Protein AF-A0A9E3GUA1-F1 (afdb_monomer_lite)

Radius of gyration: 17.09 Å; chains: 1; bounding box: 42×34×51 Å

pLDDT: mean 85.17, std 11.3, range [37.88, 95.88]

Sequence (102 aa):
MTVVVSGANPPSWYPTGTYVPTWNDVVAHLSGRAEVLEAAAWDVLVRTVERIEATAKVSQDEPDEVIRSVVEALATDPVHGSPELADTMRAHLPHLFAERRA

Foldseek 3Di:
DKDKDKFKQDPVLAPDDDDDTDMWMKMKDFDFDDDDDPDDDPVVVVVGTPDIDIDTDQVVVDDLVSSVSRLVCLCDPPPGHDPPSSVVSCVVCVVNNVPPPD

Secondary structure (DSSP, 8-state):
-EEEEEEEE-GGGSSSS-PPPEEEEEEEEEEE-----SS--HHHHHHHEEEEEEEEES-TTS-HHHHHHHHHHHHH-TTT--HHHHHHHHHH-HHHHS----

Structure (mmCIF, N/CA/C/O backbone):
data_AF-A0A9E3GUA1-F1
#
_entry.id   AF-A0A9E3GUA1-F1
#
loop_
_atom_site.group_PDB
_atom_site.id
_atom_site.type_symbol
_atom_site.label_atom_id
_atom_site.label_alt_id
_atom_site.label_comp_id
_atom_site.label_asym_id
_atom_site.label_entity_id
_atom_site.label_seq_id
_atom_site.pdbx_PDB_ins_code
_atom_site.Cartn_x
_atom_site.Cartn_y
_atom_site.Cartn_z
_atom_site.occupancy
_atom_site.B_iso_or_equiv
_atom_site.auth_seq_id
_atom_site.auth_comp_id
_atom_site.auth_asym_id
_atom_site.auth_atom_id
_atom_site.pdbx_PDB_model_num
ATOM 1 N N . MET A 1 1 ? 14.011 -0.983 -13.245 1.00 77.69 1 MET A N 1
ATOM 2 C CA . MET A 1 1 ? 12.631 -0.470 -13.400 1.00 77.69 1 MET A CA 1
ATOM 3 C C . MET A 1 1 ? 11.937 -0.573 -12.055 1.00 77.69 1 MET A C 1
ATOM 5 O O . MET A 1 1 ? 12.198 -1.537 -11.350 1.00 77.69 1 MET A O 1
ATOM 9 N N . THR A 1 2 ? 11.092 0.395 -11.702 1.00 82.94 2 THR A N 1
ATOM 10 C CA . THR A 1 2 ? 10.332 0.381 -10.445 1.00 82.94 2 THR A CA 1
ATOM 11 C C . THR A 1 2 ? 8.853 0.566 -10.745 1.00 82.94 2 THR A C 1
ATOM 13 O O . THR A 1 2 ? 8.503 1.421 -11.556 1.00 82.94 2 THR A O 1
ATOM 16 N N . VAL A 1 3 ? 8.008 -0.232 -10.098 1.00 82.25 3 VAL A N 1
ATOM 17 C CA . VAL A 1 3 ? 6.546 -0.103 -10.126 1.00 82.25 3 VAL A CA 1
ATOM 18 C C . VAL A 1 3 ? 6.072 0.149 -8.697 1.00 82.25 3 VAL A C 1
ATOM 20 O O . VAL A 1 3 ? 6.562 -0.514 -7.784 1.00 82.25 3 VAL A O 1
ATOM 23 N N . VAL A 1 4 ? 5.165 1.111 -8.503 1.00 84.94 4 VAL A N 1
ATOM 24 C CA . VAL A 1 4 ? 4.630 1.499 -7.187 1.00 84.94 4 VAL A CA 1
ATOM 25 C C . VAL A 1 4 ? 3.126 1.725 -7.277 1.00 84.94 4 VAL A C 1
ATOM 27 O O . VAL A 1 4 ? 2.679 2.462 -8.153 1.00 84.94 4 VAL A O 1
ATOM 30 N N . VAL A 1 5 ? 2.382 1.166 -6.325 1.00 86.81 5 VAL A N 1
ATOM 31 C CA . VAL A 1 5 ? 1.003 1.550 -5.991 1.00 86.81 5 VAL A CA 1
ATOM 32 C C . VAL A 1 5 ? 1.022 2.053 -4.550 1.00 86.81 5 VAL A C 1
ATOM 34 O O . VAL A 1 5 ? 1.521 1.346 -3.678 1.00 86.81 5 VAL A O 1
ATOM 37 N N . SER A 1 6 ? 0.544 3.269 -4.273 1.00 88.50 6 SER A N 1
ATOM 38 C CA . SER A 1 6 ? 0.633 3.857 -2.927 1.00 88.50 6 SER A CA 1
ATOM 39 C C . SER A 1 6 ? -0.506 4.818 -2.587 1.00 88.50 6 SER A C 1
ATOM 41 O O . SER A 1 6 ? -1.256 5.266 -3.456 1.00 88.50 6 SER A O 1
ATOM 43 N N . GLY A 1 7 ? -0.645 5.107 -1.290 1.00 86.50 7 GLY A N 1
ATOM 44 C CA . GLY A 1 7 ? -1.684 5.970 -0.734 1.00 86.50 7 GLY A CA 1
ATOM 45 C C . GLY A 1 7 ? -1.417 6.313 0.732 1.00 86.50 7 GLY A C 1
ATOM 46 O O . GLY A 1 7 ? -0.751 5.568 1.456 1.00 86.50 7 GLY A O 1
ATOM 47 N N . ALA A 1 8 ? -1.899 7.479 1.157 1.00 87.06 8 ALA A N 1
ATOM 48 C CA . ALA A 1 8 ? -1.798 7.919 2.545 1.00 87.06 8 ALA A CA 1
ATOM 49 C C . ALA A 1 8 ? -2.928 7.309 3.379 1.00 87.06 8 ALA A C 1
ATOM 51 O O . ALA A 1 8 ? -4.037 7.169 2.875 1.00 87.06 8 ALA A O 1
ATOM 52 N N . ASN A 1 9 ? -2.672 7.065 4.667 1.00 88.38 9 ASN A N 1
ATOM 53 C CA . ASN A 1 9 ? -3.684 6.674 5.649 1.00 88.38 9 ASN A CA 1
ATOM 54 C C . ASN A 1 9 ? -3.880 7.813 6.673 1.00 88.38 9 ASN A C 1
ATOM 56 O O . ASN A 1 9 ? -3.188 7.849 7.700 1.00 88.38 9 ASN A O 1
ATOM 60 N N . PRO A 1 10 ? -4.774 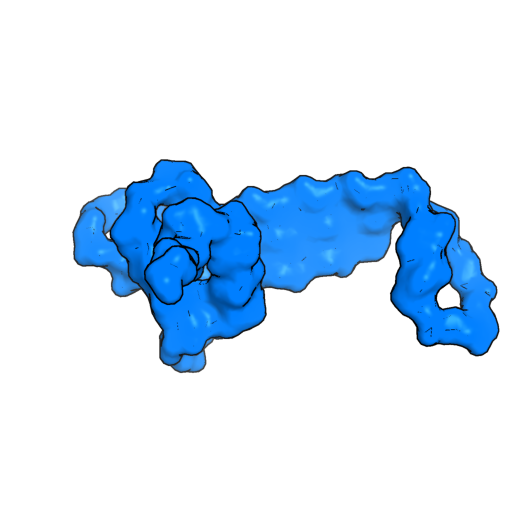8.785 6.402 1.00 87.56 10 PRO A N 1
ATOM 61 C CA . PRO A 1 10 ? -5.139 9.830 7.349 1.00 87.56 10 PRO A CA 1
ATOM 62 C C . PRO A 1 10 ? -5.637 9.286 8.698 1.00 87.56 10 PRO A C 1
ATOM 64 O O . PRO A 1 10 ? -6.349 8.281 8.731 1.00 87.56 10 PRO A O 1
ATOM 67 N N . PRO A 1 11 ? -5.382 9.992 9.819 1.00 85.94 11 PRO A N 1
ATOM 68 C CA . PRO A 1 11 ? -5.867 9.583 11.140 1.00 85.94 11 PRO A CA 1
ATOM 69 C C . PRO A 1 11 ? -7.398 9.470 11.226 1.00 85.94 11 PRO A C 1
ATOM 71 O O . PRO A 1 11 ? -7.924 8.728 12.048 1.00 85.94 11 PRO A O 1
ATOM 74 N N . SER A 1 12 ? -8.122 10.199 10.373 1.00 87.00 12 SER A N 1
ATOM 75 C CA . SER A 1 12 ? -9.587 10.196 10.314 1.00 87.00 12 SER A CA 1
ATOM 76 C C . SER A 1 12 ? -10.194 8.883 9.820 1.00 87.00 12 SER A C 1
ATOM 78 O O . SER A 1 12 ? -11.399 8.703 9.947 1.00 87.00 12 SER A O 1
ATOM 80 N N . TRP A 1 13 ? -9.398 7.981 9.240 1.00 90.12 13 TRP A N 1
ATOM 81 C CA . TRP A 1 13 ? -9.876 6.689 8.737 1.00 90.12 13 TRP A CA 1
ATOM 82 C C . TRP A 1 13 ? -9.820 5.570 9.779 1.00 90.12 13 TRP A C 1
ATOM 84 O O . TRP A 1 13 ? -10.294 4.463 9.522 1.00 90.12 13 TRP A O 1
ATOM 94 N N . TYR A 1 14 ? -9.255 5.841 10.954 1.00 88.25 14 TYR A N 1
ATOM 95 C CA . TYR A 1 14 ? -9.177 4.873 12.038 1.00 88.25 14 TYR A CA 1
ATOM 96 C C . TYR A 1 14 ? -10.417 4.981 12.945 1.00 88.25 14 TYR A C 1
ATOM 98 O O . TYR A 1 14 ? -10.776 6.094 13.332 1.00 88.25 14 TYR A O 1
ATOM 106 N N . PRO A 1 15 ? -11.067 3.861 13.330 1.00 81.31 15 PRO A N 1
ATOM 107 C CA . PRO A 1 15 ? -12.330 3.899 14.073 1.00 81.31 15 PRO A CA 1
ATOM 108 C C . PRO A 1 15 ? -12.220 4.565 15.452 1.00 81.31 15 PRO A C 1
ATOM 110 O O . PRO A 1 15 ? -13.022 5.432 15.794 1.00 81.31 15 PRO A O 1
ATOM 113 N N . THR A 1 16 ? -11.235 4.154 16.257 1.00 79.44 16 THR A N 1
ATOM 114 C CA . THR A 1 16 ? -10.999 4.660 17.619 1.00 79.44 16 THR A CA 1
ATOM 115 C C . THR A 1 16 ? -9.564 4.376 18.051 1.00 79.44 16 THR A C 1
ATOM 117 O O . THR A 1 16 ? -9.122 3.243 17.905 1.00 79.44 16 THR A O 1
ATOM 120 N N . GLY A 1 17 ? -8.868 5.336 18.663 1.00 76.81 17 GLY A N 1
ATOM 121 C CA . GLY A 1 17 ? -7.528 5.133 19.231 1.00 76.81 17 GLY A CA 1
ATOM 122 C C . GLY A 1 17 ? -6.511 6.174 18.764 1.00 76.81 17 GLY A C 1
ATOM 123 O O . GLY A 1 17 ? -6.823 7.049 17.957 1.00 76.81 17 GLY A O 1
ATOM 124 N N . THR A 1 18 ? -5.288 6.086 19.288 1.00 77.88 18 THR A N 1
ATOM 125 C CA . THR A 1 18 ? -4.172 6.935 18.852 1.00 77.88 18 THR A CA 1
ATOM 126 C C . THR A 1 18 ? -3.430 6.232 17.725 1.00 77.88 18 THR A C 1
ATOM 128 O O . THR A 1 18 ? -2.589 5.375 17.983 1.00 77.88 18 THR A O 1
ATOM 131 N N . TYR A 1 19 ? -3.726 6.612 16.485 1.00 81.75 19 TYR A N 1
ATOM 132 C CA . TYR A 1 19 ? -3.013 6.116 15.311 1.00 81.75 19 TYR A CA 1
ATOM 133 C C . TYR A 1 19 ? -2.028 7.154 14.803 1.00 81.75 19 TYR A C 1
ATOM 135 O O . TYR A 1 19 ? -2.346 8.338 14.670 1.00 81.75 19 TYR A O 1
ATOM 143 N N . VAL A 1 20 ? -0.815 6.695 14.511 1.00 84.31 20 VAL A N 1
ATOM 144 C CA . VAL A 1 20 ? 0.169 7.503 13.799 1.00 84.31 20 VAL A CA 1
ATOM 145 C C . VAL A 1 20 ? -0.166 7.398 12.311 1.00 84.31 20 VAL A C 1
ATOM 147 O O . VAL A 1 20 ? -0.219 6.280 11.803 1.00 84.31 20 VAL A O 1
ATOM 150 N N . PRO A 1 21 ? -0.399 8.511 11.597 1.00 83.19 21 PRO A N 1
ATOM 151 C CA . PRO A 1 21 ? -0.635 8.449 10.162 1.00 83.19 21 PRO A CA 1
ATOM 152 C C . PRO A 1 21 ? 0.566 7.840 9.442 1.00 83.19 21 PRO A C 1
ATOM 154 O O . PRO A 1 21 ? 1.717 8.202 9.703 1.0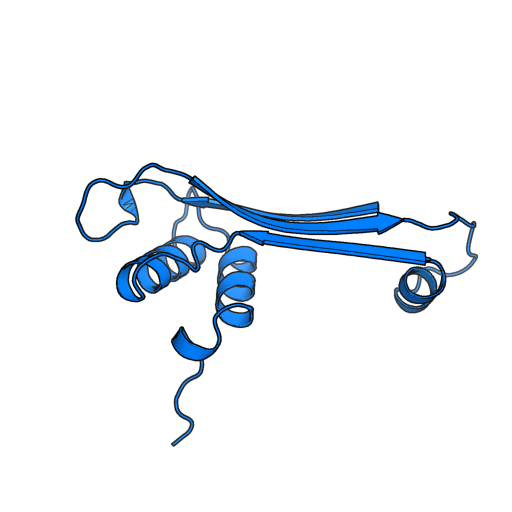0 83.19 21 PRO A O 1
ATOM 157 N N . THR A 1 22 ? 0.298 6.917 8.520 1.00 86.62 22 THR A N 1
ATOM 158 C CA . THR A 1 22 ? 1.340 6.264 7.724 1.00 86.62 22 THR A CA 1
ATOM 159 C C . THR A 1 22 ? 0.944 6.172 6.253 1.00 86.62 22 THR A C 1
ATOM 161 O O . THR A 1 22 ? -0.114 6.644 5.845 1.00 86.62 22 THR A O 1
ATOM 164 N N . TRP A 1 23 ? 1.829 5.589 5.453 1.00 91.06 23 TRP A N 1
ATOM 165 C CA . TRP A 1 23 ? 1.599 5.291 4.046 1.00 91.06 23 TRP A CA 1
ATOM 166 C C . TRP A 1 23 ? 1.480 3.786 3.856 1.00 91.06 23 TRP A C 1
ATOM 168 O O . TRP A 1 23 ? 2.260 3.033 4.454 1.00 91.06 23 TRP A O 1
ATOM 178 N N . ASN A 1 24 ? 0.535 3.378 3.018 1.00 93.44 24 ASN A N 1
ATOM 179 C CA . ASN A 1 24 ? 0.505 2.039 2.456 1.00 93.44 24 ASN A CA 1
ATOM 180 C C . ASN A 1 24 ? 1.094 2.078 1.045 1.00 93.44 24 ASN A C 1
ATOM 182 O O . ASN A 1 24 ? 0.805 2.988 0.262 1.00 93.44 24 ASN A O 1
ATOM 186 N N . ASP A 1 25 ? 1.926 1.091 0.735 1.00 92.75 25 ASP A N 1
ATOM 187 C CA . ASP A 1 25 ? 2.552 0.939 -0.568 1.00 92.75 25 ASP A CA 1
ATOM 188 C C . ASP A 1 25 ? 2.775 -0.529 -0.940 1.00 92.75 25 ASP A C 1
ATOM 190 O O . ASP A 1 25 ? 2.936 -1.416 -0.099 1.00 92.75 25 ASP A O 1
ATOM 194 N N . VAL A 1 26 ? 2.767 -0.779 -2.245 1.00 92.25 26 VAL A N 1
ATOM 195 C CA . VAL A 1 26 ? 3.301 -1.993 -2.850 1.00 92.25 26 VAL A CA 1
ATOM 196 C C . VAL A 1 26 ? 4.293 -1.566 -3.916 1.00 92.25 26 VAL A C 1
ATOM 198 O O . VAL A 1 26 ? 3.954 -0.822 -4.837 1.00 92.25 26 VAL A O 1
ATOM 201 N N . VAL A 1 27 ? 5.535 -2.016 -3.767 1.00 91.69 27 VAL A N 1
ATOM 202 C CA . VAL A 1 27 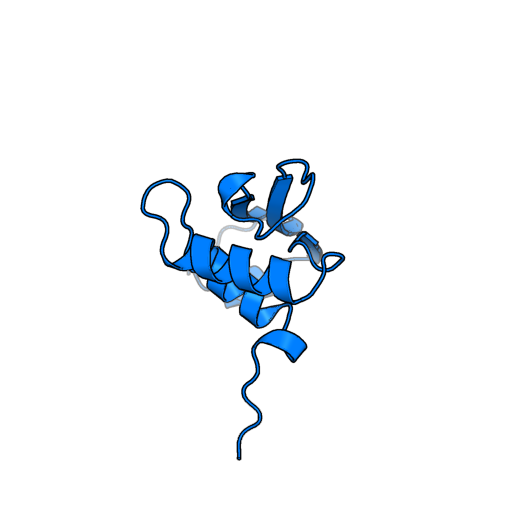? 6.668 -1.626 -4.608 1.00 91.69 27 VAL A CA 1
ATOM 203 C C . VAL A 1 27 ? 7.334 -2.870 -5.168 1.00 91.69 27 VAL A C 1
ATOM 205 O O . VAL A 1 27 ? 7.596 -3.816 -4.429 1.00 91.69 27 VAL A O 1
ATOM 208 N N . ALA A 1 28 ? 7.672 -2.840 -6.455 1.00 89.00 28 ALA A N 1
ATOM 209 C CA . ALA A 1 28 ? 8.543 -3.822 -7.087 1.00 89.00 28 ALA A CA 1
ATOM 210 C C . ALA A 1 28 ? 9.740 -3.131 -7.750 1.00 89.00 28 ALA A C 1
ATOM 212 O O . ALA A 1 28 ? 9.575 -2.249 -8.596 1.00 89.00 28 ALA A O 1
ATOM 213 N N . HIS A 1 29 ? 10.947 -3.557 -7.393 1.00 85.69 29 HIS A N 1
ATOM 214 C CA . HIS A 1 29 ? 12.198 -3.217 -8.057 1.00 85.69 29 HIS A CA 1
ATOM 215 C C . HIS A 1 29 ? 12.613 -4.366 -8.973 1.00 85.69 29 HIS A C 1
ATOM 217 O O . HIS A 1 29 ? 12.773 -5.504 -8.537 1.00 85.69 29 HIS A O 1
ATOM 223 N N . LEU A 1 30 ? 12.802 -4.053 -10.252 1.00 88.75 30 LEU A N 1
ATOM 224 C CA . LEU A 1 30 ? 13.214 -4.996 -11.281 1.00 88.75 30 LEU A CA 1
ATOM 225 C C . LEU A 1 30 ? 14.588 -4.589 -11.812 1.00 88.75 30 LEU A C 1
ATOM 227 O O . LEU A 1 30 ? 14.767 -3.451 -12.271 1.00 88.75 30 LEU A O 1
ATOM 231 N N . SER A 1 31 ? 15.542 -5.514 -11.793 1.00 86.44 31 SER A N 1
ATOM 232 C CA . SER A 1 31 ? 16.862 -5.338 -12.400 1.00 86.44 31 SER A CA 1
ATOM 233 C C . SER A 1 31 ? 17.114 -6.381 -13.488 1.00 86.44 31 SER A C 1
ATOM 235 O O . SER A 1 31 ? 16.596 -7.496 -13.451 1.00 86.44 31 SER A O 1
ATOM 237 N N . GLY A 1 32 ? 17.874 -5.975 -14.501 1.00 83.25 32 GLY A N 1
ATOM 238 C CA . GLY A 1 32 ? 18.216 -6.784 -15.663 1.00 83.25 32 GLY A CA 1
ATOM 239 C C . GLY A 1 32 ? 18.840 -5.922 -16.753 1.00 83.25 32 GLY A C 1
ATOM 240 O O . GLY A 1 32 ? 18.939 -4.694 -16.624 1.00 83.25 32 GLY A O 1
ATOM 241 N N . ARG A 1 33 ? 19.271 -6.562 -17.835 1.00 81.50 33 ARG A N 1
ATOM 242 C CA . ARG A 1 33 ? 19.860 -5.875 -18.982 1.00 81.50 33 ARG A CA 1
ATOM 243 C C . ARG A 1 33 ? 18.768 -5.238 -19.846 1.00 81.50 33 ARG A C 1
ATOM 245 O O . ARG A 1 33 ? 17.879 -5.921 -20.340 1.00 81.50 33 ARG A O 1
ATOM 252 N N . ALA A 1 34 ? 18.852 -3.924 -20.047 1.00 74.00 34 ALA A N 1
ATOM 253 C CA . ALA A 1 34 ? 17.971 -3.221 -20.975 1.00 74.00 34 ALA A CA 1
ATOM 254 C C . ALA A 1 34 ? 18.428 -3.469 -22.420 1.00 74.00 34 ALA A C 1
ATOM 256 O O . ALA A 1 34 ? 19.564 -3.151 -22.775 1.00 74.00 34 ALA A O 1
ATOM 257 N N . GLU A 1 35 ? 17.537 -4.006 -23.249 1.00 75.12 35 GLU A N 1
ATOM 258 C CA . GLU A 1 35 ? 17.769 -4.229 -24.677 1.00 75.12 35 GLU A CA 1
ATOM 259 C C . GLU A 1 35 ? 16.639 -3.586 -25.487 1.00 75.12 35 GLU A C 1
ATOM 261 O O . GLU A 1 35 ? 15.489 -3.548 -25.046 1.00 75.12 35 GLU A O 1
ATOM 266 N N . VAL A 1 36 ? 16.973 -3.026 -26.652 1.00 76.50 36 VAL A N 1
ATOM 267 C CA . VAL A 1 36 ? 15.978 -2.435 -27.557 1.00 76.50 36 VAL A CA 1
ATOM 268 C C . VAL A 1 36 ? 15.237 -3.567 -28.251 1.00 76.50 36 VAL A C 1
ATOM 270 O O . VAL A 1 36 ? 15.856 -4.466 -28.817 1.00 76.50 36 VAL A O 1
ATOM 273 N N . LEU A 1 37 ? 13.911 -3.513 -28.209 1.00 71.19 37 LEU A N 1
ATOM 274 C CA . LEU A 1 37 ? 13.042 -4.536 -28.772 1.00 71.19 37 LEU A CA 1
ATOM 275 C C . LEU A 1 37 ? 12.155 -3.907 -29.841 1.00 71.19 37 LEU A C 1
ATOM 277 O O . LEU A 1 37 ? 11.579 -2.843 -29.630 1.00 71.19 37 LEU A O 1
ATOM 281 N N . GLU A 1 38 ? 12.016 -4.599 -30.968 1.00 72.06 38 GLU A N 1
ATOM 282 C CA . GLU A 1 38 ? 11.168 -4.190 -32.097 1.00 72.06 38 GLU A CA 1
ATOM 283 C C . GLU A 1 38 ? 9.660 -4.302 -31.775 1.00 72.06 38 GLU A C 1
ATOM 285 O O . GLU A 1 38 ? 8.831 -3.720 -32.469 1.00 72.06 38 GLU A O 1
ATOM 290 N N . ALA A 1 39 ? 9.282 -5.022 -30.706 1.00 67.62 39 ALA A N 1
ATOM 291 C CA . ALA A 1 39 ? 7.896 -5.156 -30.253 1.00 67.62 39 ALA A CA 1
ATOM 292 C C . ALA A 1 39 ? 7.767 -5.003 -28.728 1.00 67.62 39 ALA A C 1
ATOM 294 O O . ALA A 1 39 ? 8.477 -5.652 -27.957 1.00 67.62 39 ALA A O 1
ATOM 295 N N . ALA A 1 40 ? 6.816 -4.170 -28.293 1.00 63.22 40 ALA A N 1
ATOM 296 C CA . ALA A 1 40 ? 6.464 -3.998 -26.888 1.00 63.22 40 ALA A CA 1
ATOM 297 C C . ALA A 1 40 ? 5.517 -5.122 -26.441 1.00 63.22 40 ALA A C 1
ATOM 299 O O . ALA A 1 40 ? 4.330 -5.108 -26.761 1.00 63.22 40 ALA A O 1
ATOM 300 N N . ALA A 1 41 ? 6.034 -6.093 -25.690 1.00 69.38 41 ALA A N 1
ATOM 301 C CA . ALA A 1 41 ? 5.211 -7.086 -25.013 1.00 69.38 41 ALA A CA 1
ATOM 302 C C . ALA A 1 41 ? 5.722 -7.311 -23.588 1.00 69.38 41 ALA A C 1
ATOM 304 O O . ALA A 1 41 ? 6.918 -7.501 -23.364 1.00 69.38 41 ALA A O 1
ATOM 305 N N . TRP A 1 42 ? 4.789 -7.314 -22.635 1.00 68.75 42 TRP A N 1
ATOM 306 C CA . TRP A 1 42 ? 5.007 -7.649 -21.224 1.00 68.75 42 TRP A CA 1
ATOM 307 C C . TRP A 1 42 ? 5.819 -8.944 -21.043 1.00 68.75 42 TRP A C 1
ATOM 309 O O . TRP A 1 42 ? 6.700 -9.012 -20.189 1.00 68.75 42 TRP A O 1
ATOM 319 N N . ASP A 1 43 ? 5.612 -9.924 -21.926 1.00 69.00 43 ASP A N 1
ATOM 320 C CA . ASP A 1 43 ? 6.358 -11.185 -21.956 1.00 69.00 43 ASP A CA 1
ATOM 321 C C . ASP A 1 43 ? 7.870 -11.006 -22.112 1.00 69.00 43 ASP A C 1
ATOM 323 O O . ASP A 1 43 ? 8.642 -11.777 -21.542 1.00 69.00 43 ASP A O 1
ATOM 327 N N . VAL A 1 44 ? 8.321 -10.006 -22.876 1.00 67.62 44 VAL A N 1
ATOM 328 C CA . VAL A 1 44 ? 9.760 -9.771 -23.034 1.00 67.62 44 VAL A CA 1
ATOM 329 C C . VAL A 1 44 ? 10.335 -9.143 -21.775 1.00 67.62 44 VAL A C 1
ATOM 331 O O . VAL A 1 44 ? 11.401 -9.552 -21.335 1.00 67.62 44 VAL A O 1
ATOM 334 N N . LEU A 1 45 ? 9.585 -8.238 -21.144 1.00 70.06 45 LEU A N 1
ATOM 335 C CA . LEU A 1 45 ? 9.961 -7.620 -19.876 1.00 70.06 45 LEU A CA 1
ATOM 336 C C . LEU A 1 45 ? 10.141 -8.692 -18.789 1.00 70.06 45 LEU A C 1
ATOM 338 O O . LEU A 1 45 ? 11.164 -8.703 -18.112 1.00 70.06 45 LEU A O 1
ATOM 342 N N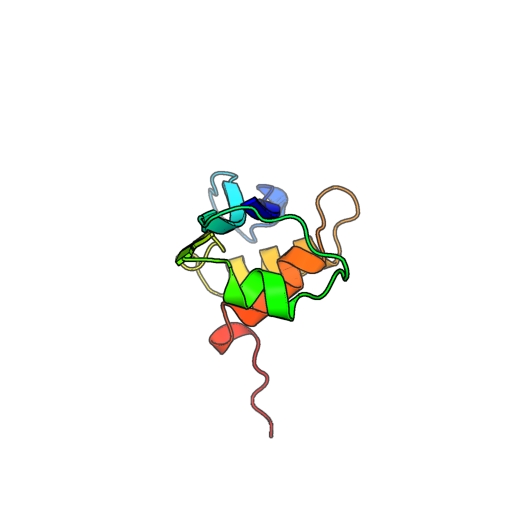 . VAL A 1 46 ? 9.225 -9.664 -18.704 1.00 69.69 46 VAL A N 1
ATOM 343 C CA . VAL A 1 46 ? 9.358 -10.830 -17.809 1.00 69.69 46 VAL A CA 1
ATOM 344 C C . VAL A 1 46 ? 10.600 -11.670 -18.137 1.00 69.69 46 VAL A C 1
ATOM 346 O O . VAL A 1 46 ? 11.269 -12.143 -17.224 1.00 69.69 46 VAL A O 1
ATOM 349 N N . ARG A 1 47 ? 10.941 -11.850 -19.420 1.00 67.88 47 ARG A N 1
ATOM 350 C CA . ARG A 1 47 ? 12.111 -12.643 -19.845 1.00 67.88 47 ARG A CA 1
ATOM 351 C C . ARG A 1 47 ? 13.455 -11.944 -19.628 1.00 67.88 47 ARG A C 1
ATOM 353 O O . ARG A 1 47 ? 14.451 -12.635 -19.451 1.00 67.88 47 ARG A O 1
ATOM 360 N N . THR A 1 48 ? 13.503 -10.613 -19.677 1.00 74.12 48 THR A N 1
ATOM 361 C CA . THR A 1 48 ? 14.745 -9.829 -19.527 1.00 74.12 48 THR A CA 1
ATOM 362 C C . THR A 1 48 ? 15.039 -9.414 -18.087 1.00 74.12 48 THR A C 1
ATOM 364 O O . THR A 1 48 ? 16.125 -8.914 -17.797 1.00 74.12 48 THR A O 1
ATOM 367 N N . VAL A 1 49 ? 14.076 -9.572 -17.179 1.00 81.75 49 VAL A N 1
ATOM 368 C CA . VAL A 1 49 ? 14.279 -9.280 -15.760 1.00 81.75 49 VAL A CA 1
ATOM 369 C C . VAL A 1 49 ? 15.048 -10.426 -15.115 1.00 81.75 49 VAL A C 1
ATOM 371 O O . VAL A 1 49 ? 14.600 -11.567 -15.083 1.00 81.75 49 VAL A O 1
ATOM 374 N N . GLU A 1 50 ? 16.217 -10.102 -14.577 1.00 83.94 50 GLU A N 1
ATOM 375 C CA . GLU A 1 50 ? 17.102 -11.053 -13.902 1.00 83.94 50 GLU A CA 1
ATOM 376 C C . GLU A 1 50 ? 16.723 -11.210 -12.426 1.00 83.94 50 GLU A C 1
ATOM 378 O O . GLU A 1 50 ? 16.896 -12.280 -11.840 1.00 83.94 50 GLU A O 1
ATOM 383 N N . ARG A 1 51 ? 16.198 -10.145 -11.807 1.00 83.56 51 ARG A N 1
ATOM 384 C CA . ARG A 1 51 ? 15.810 -10.140 -10.395 1.00 83.56 51 ARG A CA 1
ATOM 385 C C . ARG A 1 51 ? 14.635 -9.206 -10.134 1.00 83.56 51 ARG A C 1
ATOM 387 O O . ARG A 1 51 ? 14.583 -8.089 -10.647 1.00 83.56 51 ARG A O 1
ATOM 394 N N . ILE A 1 52 ? 13.734 -9.673 -9.271 1.00 87.75 52 ILE A N 1
ATOM 395 C CA . ILE A 1 52 ? 12.602 -8.915 -8.736 1.00 87.75 52 ILE A CA 1
ATOM 396 C C . ILE A 1 52 ? 12.736 -8.872 -7.215 1.00 87.75 52 ILE A C 1
ATOM 398 O O . ILE A 1 52 ? 12.877 -9.910 -6.569 1.00 87.75 52 ILE A O 1
ATOM 402 N N . GLU A 1 53 ? 12.668 -7.675 -6.651 1.00 90.25 53 GLU A N 1
ATOM 403 C CA . GLU A 1 53 ? 12.501 -7.443 -5.219 1.00 90.25 53 GLU A CA 1
ATOM 404 C C . GLU A 1 53 ? 11.176 -6.720 -5.018 1.00 90.25 53 GLU A C 1
ATOM 406 O O . GLU A 1 53 ? 10.949 -5.688 -5.644 1.00 90.25 53 GLU A O 1
ATOM 411 N N . ALA A 1 54 ? 10.294 -7.258 -4.178 1.00 91.00 54 ALA A N 1
ATOM 412 C CA . ALA A 1 54 ? 8.988 -6.664 -3.935 1.00 91.00 54 ALA A CA 1
ATOM 413 C C . ALA A 1 54 ? 8.701 -6.545 -2.439 1.00 91.00 54 ALA A C 1
ATOM 415 O O . ALA A 1 54 ? 8.995 -7.461 -1.670 1.00 91.00 54 ALA A O 1
ATOM 416 N N . THR A 1 55 ? 8.093 -5.425 -2.061 1.00 91.69 55 THR A N 1
ATOM 417 C CA . THR A 1 55 ? 7.667 -5.121 -0.695 1.00 91.69 55 THR A CA 1
ATOM 418 C C . THR A 1 55 ? 6.218 -4.669 -0.729 1.00 91.69 55 THR A C 1
ATOM 420 O O . THR A 1 55 ? 5.823 -3.917 -1.618 1.00 91.69 55 THR A O 1
ATOM 423 N N . ALA A 1 56 ? 5.439 -5.115 0.250 1.00 93.81 56 ALA A N 1
ATOM 424 C CA . ALA A 1 56 ? 4.081 -4.652 0.472 1.00 93.81 56 ALA A CA 1
ATOM 425 C C . ALA A 1 56 ? 3.950 -4.213 1.931 1.00 93.81 56 ALA A C 1
ATOM 427 O O . ALA A 1 56 ? 4.061 -5.036 2.841 1.00 93.81 56 ALA A O 1
ATOM 428 N N . LYS A 1 57 ? 3.720 -2.920 2.148 1.00 93.12 57 LYS A N 1
ATOM 429 C CA . LYS A 1 57 ? 3.307 -2.365 3.431 1.00 93.12 57 LYS A CA 1
ATOM 430 C C . LYS A 1 57 ? 1.837 -1.997 3.314 1.00 93.12 57 LYS A C 1
ATOM 432 O O . LYS A 1 57 ? 1.484 -0.971 2.744 1.00 93.12 57 LYS A O 1
ATOM 437 N N . VAL A 1 58 ? 0.978 -2.852 3.853 1.00 92.31 58 VAL A N 1
ATOM 438 C CA . VAL A 1 58 ? -0.480 -2.755 3.676 1.00 92.31 58 VAL A CA 1
ATOM 439 C C . VAL A 1 58 ? -1.213 -2.717 5.015 1.00 92.31 58 VAL A C 1
ATOM 441 O O . VAL A 1 58 ? -2.348 -3.163 5.122 1.00 92.31 58 VAL A O 1
ATOM 444 N N . SER A 1 59 ? -0.563 -2.179 6.053 1.00 88.81 59 SER A N 1
ATOM 445 C CA . SER A 1 59 ? -1.095 -2.127 7.425 1.00 88.81 59 SER A CA 1
ATOM 446 C C . SER A 1 59 ? -1.509 -3.507 7.966 1.00 88.81 59 SER A C 1
ATOM 448 O O . SER A 1 59 ? -2.446 -3.616 8.744 1.00 88.81 59 SER A O 1
ATOM 450 N N . GLN A 1 60 ? -0.812 -4.569 7.549 1.00 89.81 60 GLN A N 1
ATOM 451 C CA . GLN A 1 60 ? -1.172 -5.960 7.848 1.00 89.81 60 GLN A CA 1
ATOM 452 C C . GLN A 1 60 ? -1.067 -6.344 9.331 1.00 89.81 60 GLN A C 1
ATOM 454 O O . GLN A 1 60 ? -1.610 -7.369 9.728 1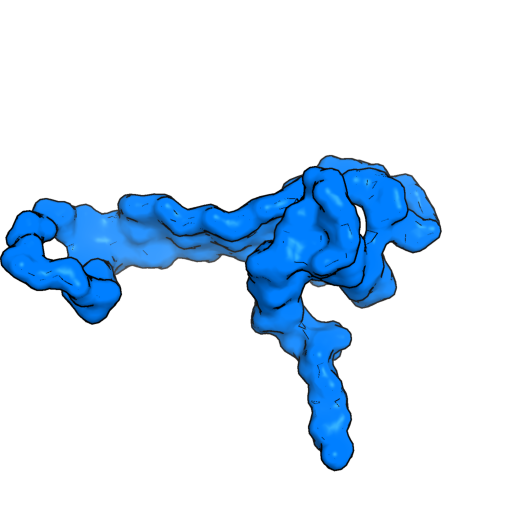.00 89.81 60 GLN A O 1
ATOM 459 N N . ASP A 1 61 ? -0.347 -5.548 10.122 1.00 90.69 61 ASP A N 1
ATOM 460 C CA . ASP A 1 61 ? -0.144 -5.779 11.555 1.00 90.69 61 ASP A CA 1
ATOM 461 C C . ASP A 1 61 ? -1.216 -5.080 12.416 1.00 90.69 61 ASP A C 1
ATOM 463 O O . ASP A 1 61 ? -1.212 -5.206 13.640 1.00 90.69 61 ASP A O 1
ATOM 467 N N . GLU A 1 62 ? -2.123 -4.326 11.785 1.00 89.94 62 GLU A N 1
ATOM 468 C CA . GLU A 1 62 ? -3.241 -3.668 12.456 1.00 89.94 62 GLU A CA 1
ATOM 469 C C . GLU A 1 62 ? -4.404 -4.645 12.704 1.00 89.94 62 GLU A C 1
ATOM 471 O O . GLU A 1 62 ? -4.543 -5.647 11.999 1.00 89.94 62 GLU A O 1
ATOM 476 N N . PRO A 1 63 ? -5.292 -4.356 13.669 1.00 92.56 63 PRO A N 1
ATOM 477 C CA . PRO A 1 63 ? -6.525 -5.115 13.848 1.00 92.56 63 PRO A CA 1
ATOM 478 C C . PRO A 1 63 ? -7.406 -5.130 12.590 1.00 92.56 63 PRO A C 1
ATOM 480 O O . PRO A 1 63 ? -7.492 -4.138 11.859 1.00 92.56 63 PRO A O 1
ATOM 483 N N . ASP A 1 64 ? -8.136 -6.225 12.366 1.00 94.00 64 ASP A N 1
ATOM 484 C CA . ASP A 1 64 ? -8.981 -6.396 11.183 1.00 94.00 64 ASP A CA 1
ATOM 485 C C . ASP A 1 64 ? -9.956 -5.229 10.946 1.00 94.00 64 ASP A C 1
ATOM 487 O O . ASP A 1 64 ? -10.198 -4.840 9.801 1.00 94.00 64 ASP A O 1
ATOM 491 N N . GLU A 1 65 ? -10.573 -4.684 12.001 1.00 92.19 65 GLU A N 1
ATOM 492 C CA . GLU A 1 65 ? -11.517 -3.569 11.882 1.00 92.19 65 GLU A CA 1
ATOM 493 C C . GLU A 1 65 ? -10.857 -2.297 11.344 1.00 92.19 65 GLU A C 1
ATOM 495 O O . GLU A 1 65 ? -11.467 -1.572 10.555 1.00 92.19 65 GLU A O 1
ATOM 500 N N . VAL A 1 66 ? -9.595 -2.058 11.709 1.00 92.75 66 VAL A N 1
ATOM 501 C CA . VAL A 1 66 ? -8.803 -0.933 11.210 1.00 92.75 66 VAL A CA 1
ATOM 502 C C . VAL A 1 66 ? -8.512 -1.128 9.734 1.00 92.75 66 VAL A C 1
ATOM 504 O O . VAL A 1 66 ? -8.751 -0.226 8.934 1.00 92.75 66 VAL A O 1
ATOM 507 N N . ILE A 1 67 ? -8.051 -2.322 9.364 1.00 93.62 67 ILE A N 1
ATOM 508 C CA . ILE A 1 67 ? -7.733 -2.652 7.977 1.00 93.62 67 ILE A CA 1
ATOM 509 C C . ILE A 1 67 ? -8.973 -2.480 7.094 1.00 93.62 67 ILE A C 1
ATOM 511 O O . ILE A 1 67 ? -8.897 -1.839 6.046 1.00 93.62 67 ILE A O 1
ATOM 515 N N . ARG A 1 68 ? -10.133 -3.000 7.519 1.00 94.69 68 ARG A N 1
ATOM 516 C CA . ARG A 1 68 ? -11.395 -2.851 6.773 1.00 94.69 68 ARG A CA 1
ATOM 517 C C . ARG A 1 68 ? -11.796 -1.383 6.615 1.00 94.69 68 ARG A C 1
ATOM 519 O O . ARG A 1 68 ? -12.185 -0.992 5.519 1.00 94.69 68 ARG A O 1
ATOM 526 N N . SER A 1 69 ? -11.653 -0.577 7.669 1.00 94.25 69 SER A N 1
ATOM 527 C CA . SER A 1 69 ? -11.944 0.863 7.630 1.00 94.25 69 SER A CA 1
ATOM 528 C C . SER A 1 69 ? -11.043 1.609 6.639 1.00 94.25 69 SER A C 1
ATOM 530 O O . SER A 1 69 ? -11.530 2.383 5.817 1.00 94.25 69 SER A O 1
ATOM 532 N N . VAL A 1 70 ? -9.736 1.327 6.651 1.00 94.38 70 VAL A N 1
ATOM 533 C CA . VAL A 1 70 ? -8.770 1.930 5.716 1.00 94.38 70 VAL A CA 1
ATOM 534 C C . VAL A 1 70 ? -9.066 1.526 4.271 1.00 94.38 70 VAL A C 1
ATOM 536 O O . VAL A 1 70 ? -9.044 2.381 3.391 1.00 94.38 70 VAL A O 1
ATOM 539 N N . VAL A 1 71 ? -9.378 0.253 4.006 1.00 95.44 71 VAL A N 1
ATOM 540 C CA . VAL A 1 71 ? -9.723 -0.220 2.652 1.00 95.44 71 VAL A CA 1
ATOM 541 C C . VAL A 1 71 ? -10.999 0.445 2.128 1.00 95.44 71 VAL A C 1
ATOM 543 O O . VAL A 1 71 ? -11.050 0.822 0.957 1.00 95.44 71 VAL A O 1
ATOM 546 N N . GLU A 1 72 ? -12.013 0.620 2.975 1.00 95.62 72 GLU A N 1
ATOM 547 C CA . GLU A 1 72 ? -13.252 1.314 2.605 1.00 95.62 72 GLU A CA 1
ATOM 548 C C . GLU A 1 72 ? -13.001 2.796 2.305 1.00 95.62 72 GLU A C 1
ATOM 550 O O . GLU A 1 72 ? -13.461 3.322 1.288 1.00 95.62 72 GLU A O 1
ATOM 555 N N . ALA A 1 73 ? -12.219 3.466 3.154 1.00 95.00 73 ALA A N 1
ATOM 556 C CA . ALA A 1 73 ? -11.863 4.863 2.960 1.00 95.00 73 ALA A CA 1
ATOM 557 C C . ALA A 1 73 ? -11.028 5.058 1.686 1.00 95.00 73 ALA A C 1
ATOM 559 O O . ALA A 1 73 ? -11.324 5.940 0.886 1.00 95.00 73 ALA A O 1
ATOM 560 N N . LEU A 1 74 ? -10.061 4.178 1.415 1.00 95.88 74 LEU A N 1
ATOM 561 C CA . LEU A 1 74 ? -9.304 4.196 0.162 1.00 95.88 74 LEU A CA 1
ATOM 562 C C . LEU A 1 74 ? -10.199 4.019 -1.072 1.00 95.88 74 LEU A C 1
ATOM 564 O O . LEU A 1 74 ? -9.913 4.603 -2.112 1.00 95.88 74 LEU A O 1
ATOM 568 N N . ALA A 1 75 ? -11.276 3.240 -0.984 1.00 95.38 75 ALA A N 1
ATOM 569 C CA . ALA A 1 75 ? -12.172 3.024 -2.116 1.00 95.38 75 ALA A CA 1
ATOM 570 C C . ALA A 1 75 ? -13.126 4.205 -2.377 1.00 95.38 75 ALA A C 1
ATOM 572 O O . ALA A 1 75 ? -13.593 4.363 -3.506 1.00 95.38 75 ALA A O 1
ATOM 573 N N . THR A 1 76 ? -13.442 5.004 -1.352 1.00 95.81 76 THR A N 1
ATOM 574 C CA . THR A 1 76 ? -14.568 5.957 -1.385 1.00 95.81 76 THR A CA 1
ATOM 575 C C . THR A 1 76 ? -14.188 7.419 -1.140 1.00 95.81 76 THR A C 1
ATOM 577 O O . THR A 1 76 ? -14.919 8.309 -1.578 1.00 95.81 76 THR A O 1
ATOM 580 N N . ASP A 1 77 ? -13.073 7.695 -0.457 1.00 94.75 77 ASP A N 1
ATOM 581 C CA . ASP A 1 77 ? -12.675 9.048 -0.064 1.00 94.75 77 ASP A CA 1
ATOM 582 C C . ASP A 1 77 ? -12.315 9.904 -1.298 1.00 94.75 77 ASP A C 1
ATOM 584 O O . ASP A 1 77 ? -11.468 9.515 -2.104 1.00 94.75 77 ASP A O 1
ATOM 588 N N . PRO A 1 78 ? -12.925 11.091 -1.469 1.00 91.25 78 PRO A N 1
ATOM 589 C CA . PRO A 1 78 ? -12.749 11.899 -2.674 1.00 91.25 78 PRO A CA 1
ATOM 590 C C . PRO A 1 78 ? -11.414 12.657 -2.737 1.00 91.25 78 PRO A C 1
ATOM 592 O O . PRO A 1 78 ? -11.089 13.212 -3.786 1.00 91.25 78 PRO A O 1
ATOM 595 N N . VAL A 1 79 ? -10.670 12.748 -1.629 1.00 91.38 79 VAL A N 1
ATOM 596 C CA . VAL A 1 79 ? -9.435 13.543 -1.525 1.00 91.38 79 VAL A CA 1
ATOM 597 C C . VAL A 1 79 ? -8.205 12.646 -1.454 1.00 91.38 79 VAL A C 1
ATOM 599 O O . VAL A 1 79 ? -7.223 12.891 -2.152 1.00 91.38 79 VAL A O 1
ATOM 602 N N . HIS A 1 80 ? -8.247 11.627 -0.601 1.00 90.12 80 HIS A N 1
ATOM 603 C CA . HIS A 1 80 ? -7.123 10.729 -0.335 1.00 90.12 80 HIS A CA 1
ATOM 604 C C . HIS A 1 80 ? -7.365 9.298 -0.838 1.00 90.12 80 HIS A C 1
ATOM 606 O O . HIS A 1 80 ? -6.484 8.451 -0.685 1.00 90.12 80 HIS A O 1
ATOM 612 N N . GLY A 1 81 ? -8.525 9.022 -1.442 1.00 91.81 81 GLY A N 1
ATOM 613 C CA . GLY A 1 81 ? -8.866 7.705 -1.966 1.00 91.81 81 GLY A CA 1
ATOM 614 C C . GLY A 1 81 ? -7.932 7.230 -3.081 1.00 91.81 81 GLY A C 1
ATOM 615 O O . GLY A 1 81 ? -7.441 8.001 -3.905 1.00 91.81 81 GLY A O 1
ATOM 616 N N . SER A 1 82 ? -7.714 5.919 -3.108 1.00 94.69 82 SER A N 1
ATOM 617 C CA . SER A 1 82 ? -7.004 5.190 -4.152 1.00 94.69 82 SER A CA 1
ATOM 618 C C . SER A 1 82 ? -7.658 3.811 -4.330 1.00 94.69 82 SER A C 1
ATOM 620 O O . SER A 1 82 ? -7.321 2.869 -3.603 1.00 94.69 82 SER A O 1
ATOM 622 N N . PRO A 1 83 ? -8.600 3.662 -5.285 1.00 94.31 83 PRO A N 1
ATOM 623 C CA . PRO A 1 83 ? -9.278 2.388 -5.536 1.00 94.31 83 PRO A CA 1
ATOM 624 C C . PRO A 1 83 ? -8.314 1.254 -5.911 1.00 94.31 83 PRO A C 1
ATOM 626 O O . PRO A 1 83 ? -8.485 0.126 -5.461 1.00 94.31 83 PRO A O 1
ATOM 629 N N . GLU A 1 84 ? -7.253 1.561 -6.663 1.00 93.75 84 GLU A N 1
ATOM 630 C CA . GLU A 1 84 ? -6.220 0.589 -7.044 1.00 93.75 84 GLU A CA 1
ATOM 631 C C . GLU A 1 84 ? -5.453 0.056 -5.823 1.00 93.75 84 GLU A C 1
ATOM 633 O O . GLU A 1 84 ? -5.192 -1.146 -5.720 1.00 93.75 84 GLU A O 1
ATOM 638 N N . LEU A 1 85 ? -5.136 0.924 -4.855 1.00 93.38 85 LEU A N 1
ATOM 639 C CA . LEU A 1 85 ? -4.528 0.487 -3.601 1.00 93.38 85 LEU A CA 1
ATOM 640 C C . LEU A 1 85 ? -5.516 -0.318 -2.754 1.00 93.38 85 LEU A C 1
ATOM 642 O O . LEU A 1 85 ? -5.114 -1.316 -2.163 1.00 93.38 85 LEU A O 1
ATOM 646 N N . ALA A 1 86 ? -6.795 0.066 -2.718 1.00 94.94 86 ALA A N 1
ATOM 647 C CA . ALA A 1 86 ? -7.823 -0.704 -2.022 1.00 94.94 86 ALA A CA 1
ATOM 648 C C . ALA A 1 86 ? -7.925 -2.134 -2.585 1.00 94.94 86 ALA A C 1
ATOM 650 O O . ALA A 1 86 ? -7.914 -3.101 -1.822 1.00 94.94 86 ALA A O 1
ATOM 651 N N . ASP A 1 87 ? -7.942 -2.287 -3.910 1.00 95.25 87 ASP A N 1
ATOM 652 C CA . ASP A 1 87 ? -7.959 -3.595 -4.574 1.00 95.25 87 ASP A CA 1
ATOM 653 C C . ASP A 1 87 ? -6.676 -4.391 -4.314 1.00 95.25 87 ASP A C 1
ATOM 655 O O . ASP A 1 87 ? -6.726 -5.586 -4.011 1.00 95.25 87 ASP A O 1
ATOM 659 N N . THR A 1 88 ? -5.529 -3.715 -4.335 1.00 94.31 88 THR A N 1
ATOM 660 C CA . THR A 1 88 ? -4.233 -4.307 -3.989 1.00 94.31 88 THR A CA 1
ATOM 661 C C . THR A 1 88 ? -4.220 -4.823 -2.544 1.00 94.31 88 THR A C 1
ATOM 663 O O . THR A 1 88 ? -3.811 -5.957 -2.290 1.00 94.31 88 THR A O 1
ATOM 666 N N . MET A 1 89 ? -4.726 -4.042 -1.586 1.00 94.44 89 MET A N 1
ATOM 667 C CA . MET A 1 89 ? -4.845 -4.451 -0.183 1.00 94.44 89 MET A CA 1
ATOM 668 C C . MET A 1 89 ? -5.791 -5.646 -0.015 1.00 94.44 89 MET A C 1
ATOM 670 O O . MET A 1 89 ? -5.454 -6.586 0.706 1.00 94.44 89 MET A O 1
ATOM 674 N N . ARG A 1 90 ? -6.937 -5.664 -0.715 1.00 95.12 90 ARG A N 1
ATOM 675 C CA . ARG A 1 90 ? -7.861 -6.815 -0.717 1.00 95.12 90 ARG A CA 1
ATOM 676 C C . ARG A 1 90 ? -7.183 -8.086 -1.227 1.00 95.12 90 ARG A C 1
ATOM 678 O O . ARG A 1 90 ? -7.356 -9.147 -0.630 1.00 95.12 90 ARG A O 1
ATOM 685 N N . ALA A 1 91 ? -6.384 -7.980 -2.290 1.00 93.44 91 ALA A N 1
ATOM 686 C CA . ALA A 1 91 ? -5.639 -9.105 -2.851 1.00 93.44 91 ALA A CA 1
ATOM 687 C C . ALA A 1 91 ? -4.538 -9.625 -1.905 1.00 93.44 91 ALA A C 1
ATOM 689 O O . ALA A 1 91 ? -4.330 -10.836 -1.819 1.00 93.44 91 ALA A O 1
ATOM 690 N N . HIS A 1 92 ? -3.859 -8.736 -1.171 1.00 92.75 92 HIS A N 1
ATOM 691 C CA . HIS A 1 92 ? -2.816 -9.106 -0.206 1.00 92.75 92 HIS A CA 1
ATOM 692 C C . HIS A 1 92 ? -3.355 -9.644 1.127 1.00 92.75 92 HIS A C 1
ATOM 694 O O . HIS A 1 92 ? -2.643 -10.376 1.815 1.00 92.75 92 HIS A O 1
ATOM 700 N N . LEU A 1 93 ? -4.602 -9.326 1.488 1.00 92.25 93 LEU A N 1
ATOM 701 C CA . LEU A 1 93 ? -5.230 -9.720 2.756 1.00 92.25 93 LEU A CA 1
ATOM 702 C C . LEU A 1 93 ? -6.483 -10.590 2.531 1.00 92.25 93 LEU A C 1
ATOM 704 O O . LEU A 1 93 ? -7.567 -10.273 3.027 1.00 92.25 93 LEU A O 1
ATOM 708 N N . PRO A 1 94 ? -6.368 -11.732 1.820 1.00 92.75 94 PRO A N 1
ATOM 709 C CA . PRO A 1 94 ? -7.529 -12.511 1.391 1.00 92.75 94 PRO A CA 1
ATOM 710 C C . PRO A 1 94 ? -8.342 -13.077 2.561 1.00 92.75 94 PRO A C 1
ATOM 712 O O . PRO A 1 94 ? -9.541 -13.277 2.431 1.00 92.75 94 PRO A O 1
ATOM 715 N N . HIS A 1 95 ? -7.729 -13.301 3.723 1.00 90.62 95 HIS A N 1
ATOM 716 C CA . HIS A 1 95 ? -8.424 -13.794 4.915 1.00 90.62 95 HIS A CA 1
ATOM 717 C C . HIS A 1 95 ? -9.469 -12.808 5.471 1.00 90.62 95 HIS A C 1
ATOM 719 O O . HIS A 1 95 ? -10.390 -13.238 6.161 1.00 90.62 95 HIS A O 1
ATOM 725 N N . LEU A 1 96 ? -9.359 -11.512 5.154 1.00 91.31 96 LEU A N 1
ATOM 726 C CA . LEU A 1 96 ? -10.297 -10.477 5.604 1.00 91.31 96 LEU A CA 1
ATOM 727 C C . LEU A 1 96 ? -11.419 -10.194 4.606 1.00 91.31 96 LEU A C 1
ATOM 729 O O . LEU A 1 96 ? -12.475 -9.712 5.021 1.00 91.31 96 LEU A O 1
ATOM 733 N N . PHE A 1 97 ? -11.173 -10.455 3.318 1.00 90.44 97 PHE A N 1
ATOM 734 C CA . PHE A 1 97 ? -12.008 -9.982 2.207 1.00 90.44 97 PHE A CA 1
ATOM 735 C C . PHE A 1 97 ? -12.482 -11.082 1.256 1.00 90.44 97 PHE A C 1
ATOM 737 O O . PHE A 1 97 ? -13.342 -10.826 0.417 1.00 90.44 97 PHE A O 1
ATOM 744 N N . ALA A 1 98 ? -11.964 -12.307 1.361 1.00 84.50 98 ALA A N 1
ATOM 745 C CA . ALA A 1 98 ? -12.588 -13.433 0.692 1.00 84.50 98 ALA A CA 1
ATOM 746 C C . ALA A 1 98 ? -13.931 -13.693 1.378 1.00 84.50 98 ALA A C 1
ATOM 748 O O . ALA A 1 98 ? -13.983 -14.118 2.534 1.00 84.50 98 ALA A O 1
ATOM 749 N N . GLU A 1 99 ? -15.0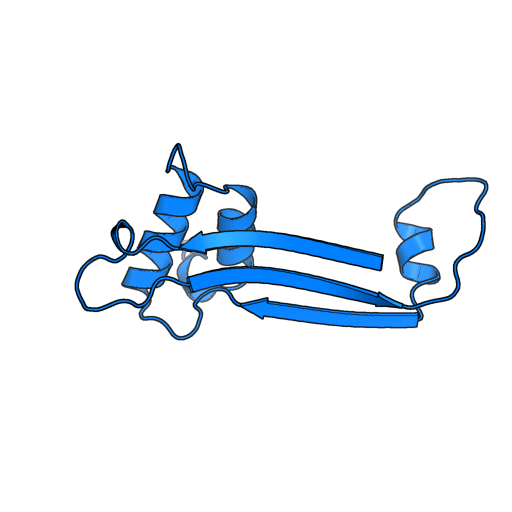31 -13.453 0.669 1.00 66.88 99 GLU A N 1
ATOM 750 C CA . GLU A 1 99 ? -16.324 -13.964 1.099 1.00 66.88 99 GLU A CA 1
ATOM 751 C C . GLU A 1 99 ? -16.181 -15.474 1.339 1.00 66.88 99 GLU A C 1
ATOM 753 O O . GLU A 1 99 ? -15.629 -16.199 0.498 1.00 66.88 99 GLU A O 1
ATOM 758 N N . ARG A 1 100 ? -16.695 -15.986 2.469 1.00 49.19 100 ARG A N 1
ATOM 759 C CA . ARG A 1 100 ? -17.043 -17.408 2.511 1.00 49.19 100 ARG A CA 1
ATOM 760 C C . ARG A 1 100 ? -18.044 -17.612 1.379 1.00 49.19 100 ARG A C 1
ATOM 762 O O . ARG A 1 100 ? -19.214 -17.289 1.558 1.00 49.19 100 ARG A O 1
ATOM 769 N N . ARG A 1 101 ? -17.594 -18.139 0.241 1.00 37.88 101 ARG A N 1
ATOM 770 C CA . ARG A 1 101 ? -18.493 -18.704 -0.765 1.00 37.88 101 ARG A CA 1
ATOM 771 C C . ARG A 1 101 ? -19.341 -19.756 -0.051 1.00 37.88 101 ARG A C 1
ATOM 773 O O . ARG A 1 101 ? -18.820 -20.811 0.312 1.00 37.88 101 ARG A O 1
ATOM 780 N N . ALA A 1 102 ? -20.583 -19.393 0.251 1.00 38.88 102 ALA A N 1
ATOM 781 C CA . ALA A 1 102 ? -21.652 -20.321 0.581 1.00 38.88 102 ALA A CA 1
ATOM 782 C C . ALA A 1 102 ? -22.257 -20.833 -0.727 1.00 38.88 102 ALA A C 1
ATOM 784 O O . ALA A 1 102 ? -22.337 -20.027 -1.682 1.00 38.88 102 ALA A O 1
#